Protein AF-A0A7L5YPR4-F1 (afdb_monomer)

pLDDT: mean 89.87, std 8.26, range [57.25, 98.75]

Foldseek 3Di:
DFFLKDWDFPDAFPDWDKDWDDDPPWTKIKIWGHFGWDDPDDPDPDTFTWTWMWMQTSQRKIKIFTADGGDDDPDTWMWGWDDDPVRPDIDTPDDTRDGDDHGDMDMDDDDQDWDKDWPPPDDDDDDDVPDDDDDDIDIDGPHDPDDDDDDDDDDDPDDDDDAPPVVPHD

Nearest PDB structures (foldseek):
  1nsm-assembly1_B  TM=4.867E-01  e=5.348E+00  Lactococcus lactis
  3imh-assembly1_A  TM=4.823E-01  e=5.938E+00  Lactobacillus acidophilus NCFM
  1ns2-assembly1_B  TM=4.859E-01  e=6.595E+00  Lactococcus lactis

Sequence (170 aa):
MIAPYWTESHGSPNYVRYRRGGAAPNRWFVMEWNRQRSDCCSADPIADEFTFQAVLLENGDILFQYQDMRIYGTYSCQMSGIEDSTGINGLSITNFCFPVADHQAIRITRPRQPCVRIFPRHYGAFIRPGEVSQTEIPIRNIGELGTDTYDLVLNTSWTAGLFQADGVTP

Radius of gyration: 23.09 Å; Cα contacts (8 Å, |Δi|>4): 311; chains: 1; bounding box: 50×45×57 Å

Solvent-accessible surface area (backbone atoms only — not comparable to full-atom values): 10628 Å² total; per-residue (Å²): 77,81,34,70,65,46,59,68,70,73,46,76,41,81,44,75,51,73,51,71,47,71,54,89,83,57,28,38,40,36,41,37,40,37,51,31,25,30,49,60,95,50,96,60,94,57,52,20,38,32,24,38,29,38,34,44,38,64,81,58,31,36,35,35,41,33,56,45,50,46,83,72,56,62,86,68,60,24,31,24,34,39,34,41,96,81,75,79,53,68,49,72,76,36,56,80,63,39,85,68,63,57,66,38,75,47,77,49,74,59,80,95,58,91,37,78,44,67,55,75,86,74,85,86,79,92,79,57,95,92,61,86,86,84,85,86,73,53,73,40,82,73,42,87,89,66,90,84,86,83,90,84,82,89,89,74,97,63,96,81,82,70,55,45,98,82,72,72,50,106

Mean predicted aligned error: 6.62 Å

Secondary structure (DSSP, 8-state):
-EEEEE----S--SEEEEEEE--TTS-EEEEEEEEEEE-TT---S--EEEEEEEEEETTS-EEEEEEEEE--SSPPP-EEEEE-TTSS-EEEEE-TT-PPPTT-EEEEPPP-S--EEE-SS-------TTPPP-----EEE--SSS----------SS------TTSS--

Structure (mmCIF, N/CA/C/O backbone):
data_AF-A0A7L5YPR4-F1
#
_entry.id   AF-A0A7L5YPR4-F1
#
loop_
_atom_site.group_PDB
_atom_site.id
_atom_site.type_symbol
_atom_site.label_atom_id
_atom_site.label_alt_id
_atom_site.label_comp_id
_atom_site.label_asym_id
_atom_site.label_entity_id
_atom_site.label_seq_id
_atom_site.pdbx_PDB_ins_code
_atom_site.Cartn_x
_atom_site.Cartn_y
_atom_site.Cartn_z
_atom_site.occupancy
_atom_site.B_iso_or_equiv
_atom_site.auth_seq_id
_atom_site.auth_comp_id
_atom_site.auth_asym_id
_atom_site.auth_atom_id
_atom_site.pdbx_PDB_model_num
ATOM 1 N N . MET A 1 1 ? -3.919 1.724 -0.741 1.00 92.31 1 MET A N 1
ATOM 2 C CA . MET A 1 1 ? -3.011 1.992 -1.881 1.00 92.31 1 MET A CA 1
ATOM 3 C C . MET A 1 1 ? -1.753 1.124 -1.782 1.00 92.31 1 MET A C 1
ATOM 5 O O . MET A 1 1 ? -1.320 0.832 -0.676 1.00 92.31 1 MET A O 1
ATOM 9 N N . ILE A 1 2 ? -1.149 0.718 -2.905 1.00 96.69 2 ILE A N 1
ATOM 10 C CA . ILE A 1 2 ? 0.196 0.110 -2.942 1.00 96.69 2 ILE A CA 1
ATOM 11 C C . ILE A 1 2 ? 1.037 0.949 -3.902 1.00 96.69 2 ILE A C 1
ATOM 13 O O . ILE A 1 2 ? 0.716 1.008 -5.087 1.00 96.69 2 ILE A O 1
ATOM 17 N N . ALA A 1 3 ? 2.072 1.609 -3.389 1.00 95.88 3 ALA A N 1
ATOM 18 C CA . ALA A 1 3 ? 2.907 2.538 -4.138 1.00 95.88 3 ALA A CA 1
ATOM 19 C C . ALA A 1 3 ? 4.377 2.098 -4.024 1.00 95.88 3 ALA A C 1
ATOM 21 O 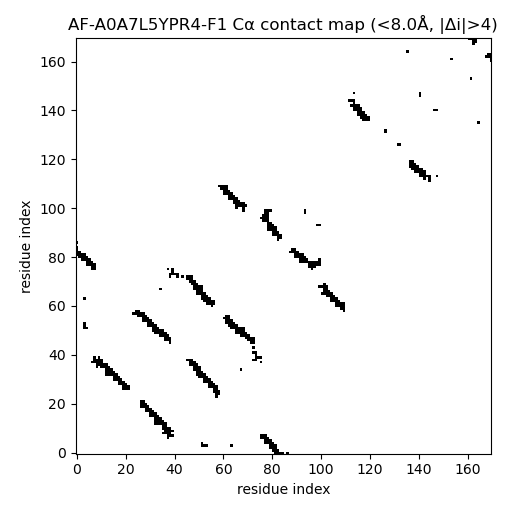O . ALA A 1 3 ? 5.084 2.567 -3.128 1.00 95.88 3 ALA A O 1
ATOM 22 N N . PRO A 1 4 ? 4.852 1.185 -4.900 1.00 96.38 4 PRO A N 1
ATOM 23 C CA . PRO A 1 4 ? 6.261 0.785 -4.900 1.00 96.38 4 PRO A CA 1
ATOM 24 C C . PRO A 1 4 ? 7.179 1.981 -5.129 1.00 96.38 4 PRO A C 1
ATOM 26 O O . PRO A 1 4 ? 8.283 2.015 -4.615 1.00 96.38 4 PRO A O 1
ATOM 29 N N . TYR A 1 5 ? 6.716 2.985 -5.867 1.00 95.00 5 TYR A N 1
ATOM 30 C CA . TYR A 1 5 ? 7.445 4.217 -6.069 1.00 95.00 5 TYR A CA 1
ATOM 31 C C . TYR A 1 5 ? 6.474 5.337 -6.434 1.00 95.00 5 TYR A C 1
ATOM 33 O O . TYR A 1 5 ? 5.550 5.138 -7.226 1.00 95.00 5 TYR A O 1
ATOM 41 N N . TRP A 1 6 ? 6.681 6.501 -5.836 1.00 91.56 6 TRP A N 1
ATOM 42 C CA . TRP A 1 6 ? 5.957 7.731 -6.100 1.00 91.56 6 TRP A CA 1
ATOM 43 C C . TRP A 1 6 ? 6.974 8.851 -6.279 1.00 91.56 6 TRP A C 1
ATOM 45 O O . TRP A 1 6 ? 7.845 9.053 -5.433 1.00 91.56 6 TRP A O 1
ATOM 55 N N . THR A 1 7 ? 6.856 9.549 -7.396 1.00 88.75 7 THR A N 1
ATOM 56 C CA . THR A 1 7 ? 7.578 10.771 -7.739 1.00 88.75 7 THR A CA 1
ATOM 57 C C . THR A 1 7 ? 6.756 11.497 -8.798 1.00 88.75 7 THR A C 1
ATOM 59 O O . THR A 1 7 ? 5.795 10.939 -9.347 1.00 88.75 7 THR A O 1
ATOM 62 N N . GLU A 1 8 ? 7.137 12.719 -9.128 1.00 85.31 8 GLU A N 1
ATOM 63 C CA . GLU A 1 8 ? 6.545 13.430 -10.250 1.00 85.31 8 GLU A CA 1
ATOM 64 C C . GLU A 1 8 ? 6.887 12.720 -11.567 1.00 85.31 8 GLU A C 1
ATOM 66 O O . GLU A 1 8 ? 8.046 12.583 -11.956 1.00 85.31 8 GLU A O 1
ATOM 71 N N . SER A 1 9 ? 5.863 12.255 -12.273 1.00 81.44 9 SER A N 1
ATOM 72 C CA . SER A 1 9 ? 6.010 11.523 -13.528 1.00 81.44 9 SER A CA 1
ATOM 73 C C . SER A 1 9 ? 5.732 12.454 -14.698 1.00 81.44 9 SER A C 1
ATOM 75 O O . SER A 1 9 ? 4.585 12.827 -14.930 1.00 81.44 9 SER A O 1
ATOM 77 N N . HIS A 1 10 ? 6.767 12.770 -15.466 1.00 78.88 10 HIS A N 1
ATOM 78 C CA . HIS A 1 10 ? 6.673 13.690 -16.602 1.00 78.88 10 HIS A CA 1
ATOM 79 C C . HIS A 1 10 ? 6.790 12.984 -17.961 1.00 78.88 10 HIS A C 1
ATOM 81 O O . HIS A 1 10 ? 6.349 13.499 -18.986 1.00 78.88 10 HIS A O 1
ATOM 87 N N . GLY A 1 11 ? 7.307 11.753 -17.962 1.00 79.31 11 GLY A N 1
ATOM 88 C CA . GLY A 1 11 ? 7.320 10.868 -19.121 1.00 79.31 11 GLY A CA 1
ATOM 89 C C . GLY A 1 11 ? 6.498 9.608 -18.880 1.00 79.31 11 GLY A C 1
ATOM 90 O O . GLY A 1 11 ? 6.329 9.159 -17.747 1.00 79.31 11 GLY A O 1
ATOM 91 N N . SER A 1 12 ? 6.012 9.000 -19.963 1.00 84.06 12 SER A N 1
ATOM 92 C CA . SER A 1 12 ? 5.519 7.624 -19.885 1.00 84.06 12 SER A CA 1
ATOM 93 C C . SER A 1 12 ? 6.698 6.667 -19.678 1.00 84.06 12 SER A C 1
ATOM 95 O O . SER A 1 12 ? 7.760 6.887 -20.268 1.00 84.06 12 SER A O 1
ATOM 97 N N . PRO A 1 13 ? 6.529 5.598 -18.886 1.00 91.25 13 PRO A N 1
ATOM 98 C CA . PRO A 1 13 ? 7.520 4.533 -18.832 1.00 91.25 13 PRO A CA 1
ATOM 99 C C . PRO A 1 13 ? 7.622 3.863 -20.207 1.00 91.25 13 PRO A C 1
ATOM 101 O O . PRO A 1 13 ? 6.671 3.886 -20.994 1.00 91.25 13 PRO A O 1
ATOM 104 N N . ASN A 1 14 ? 8.746 3.201 -20.482 1.00 94.56 14 ASN A N 1
ATOM 105 C CA . ASN A 1 14 ? 8.907 2.406 -21.703 1.00 94.56 14 ASN A CA 1
ATOM 106 C C . ASN A 1 14 ? 7.801 1.352 -21.835 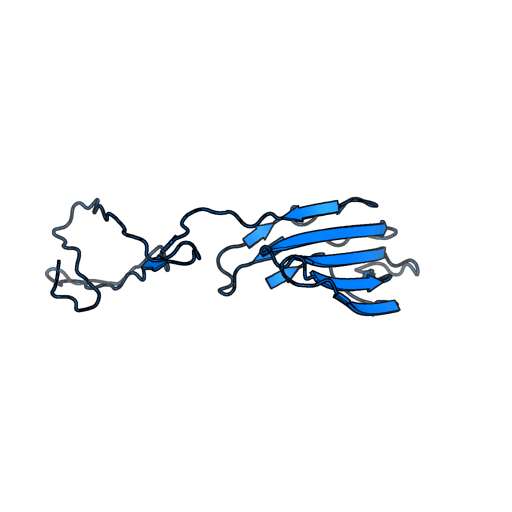1.00 94.56 14 ASN A C 1
ATOM 108 O O . ASN A 1 14 ? 7.267 1.120 -22.920 1.00 94.56 14 ASN A O 1
ATOM 112 N N . TYR A 1 15 ? 7.470 0.700 -20.722 1.00 97.12 15 TYR A N 1
ATOM 113 C CA . TYR A 1 15 ? 6.273 -0.114 -20.600 1.00 97.12 15 TYR A CA 1
ATOM 114 C C . TYR A 1 15 ? 5.864 -0.261 -19.139 1.00 97.12 15 TYR A C 1
ATOM 116 O O . TYR A 1 15 ? 6.681 -0.163 -18.221 1.00 97.12 15 TYR A O 1
ATOM 124 N N . VAL A 1 16 ? 4.589 -0.594 -18.956 1.00 97.31 16 VAL A N 1
ATOM 125 C CA . VAL A 1 16 ? 4.068 -1.173 -17.721 1.00 97.31 16 VAL A CA 1
ATOM 126 C C . VAL A 1 16 ? 3.502 -2.536 -18.064 1.00 97.31 16 VAL A C 1
ATOM 128 O O . VAL A 1 16 ? 2.671 -2.661 -18.969 1.00 97.31 16 VAL A O 1
ATOM 131 N N . ARG A 1 17 ? 3.976 -3.577 -17.387 1.00 98.38 17 ARG A N 1
ATOM 132 C CA . ARG A 1 17 ? 3.540 -4.953 -17.640 1.00 98.38 17 ARG A CA 1
ATOM 133 C C . ARG A 1 17 ? 3.177 -5.627 -16.341 1.00 98.38 17 ARG A C 1
ATOM 135 O O . ARG A 1 17 ? 3.701 -5.298 -15.286 1.00 98.38 17 ARG A O 1
ATOM 142 N N . TYR A 1 18 ? 2.286 -6.600 -16.442 1.00 98.44 18 TYR A N 1
ATOM 143 C CA . TYR A 1 18 ? 1.980 -7.473 -15.330 1.00 98.44 18 TYR A CA 1
ATOM 144 C C . TYR A 1 18 ? 2.156 -8.927 -15.734 1.00 98.44 18 TYR A C 1
ATOM 146 O O . TYR A 1 18 ? 2.001 -9.307 -16.899 1.00 98.44 18 TYR A O 1
ATOM 154 N N . ARG A 1 19 ? 2.454 -9.758 -14.743 1.00 98.56 19 ARG A N 1
ATOM 155 C CA . ARG A 1 19 ? 2.446 -11.208 -14.880 1.00 98.56 19 ARG A CA 1
ATOM 156 C C . ARG A 1 19 ? 1.835 -11.805 -13.627 1.00 98.56 19 ARG A C 1
ATOM 158 O O . ARG A 1 19 ? 1.961 -11.275 -12.532 1.00 98.56 19 ARG A O 1
ATOM 165 N N . ARG A 1 20 ? 1.164 -12.933 -13.789 1.00 98.31 20 ARG A N 1
ATOM 166 C CA . ARG A 1 20 ? 0.697 -13.754 -12.676 1.00 98.31 20 ARG A CA 1
ATOM 167 C C . ARG A 1 20 ? 1.182 -15.174 -12.870 1.00 98.31 20 ARG A C 1
ATOM 169 O O . ARG A 1 20 ? 1.390 -15.604 -14.008 1.00 98.31 20 ARG A O 1
ATOM 176 N N . GLY A 1 21 ? 1.351 -15.893 -11.776 1.00 98.31 21 GLY A N 1
ATOM 177 C CA . GLY A 1 21 ? 1.821 -17.265 -11.824 1.00 98.31 21 GLY A CA 1
ATOM 178 C C . GLY A 1 21 ? 1.733 -17.957 -10.477 1.00 98.31 21 GLY A C 1
ATOM 179 O O . GLY A 1 21 ? 1.089 -17.473 -9.547 1.00 98.31 21 GLY A O 1
ATOM 180 N N . GLY A 1 22 ? 2.385 -19.114 -10.412 1.00 97.50 22 GLY A N 1
ATOM 181 C CA . GLY A 1 22 ? 2.295 -20.019 -9.277 1.00 97.50 22 GLY A CA 1
ATOM 182 C C . GLY A 1 22 ? 1.004 -20.841 -9.272 1.00 97.50 22 GLY A C 1
ATOM 183 O O . GLY A 1 22 ? 0.123 -20.686 -10.118 1.00 97.50 22 GLY A O 1
ATOM 184 N N . ALA A 1 23 ? 0.919 -21.733 -8.295 1.00 98.06 23 ALA A N 1
ATOM 185 C CA . ALA A 1 23 ? -0.257 -22.529 -7.972 1.00 98.06 23 ALA A CA 1
ATOM 186 C C . ALA A 1 23 ? -0.492 -22.428 -6.465 1.00 98.06 23 ALA A C 1
ATOM 188 O O . ALA A 1 23 ? 0.458 -22.171 -5.723 1.00 98.06 23 ALA A O 1
ATOM 189 N N . ALA A 1 24 ? -1.735 -22.607 -6.016 1.00 97.12 24 ALA A N 1
ATOM 190 C CA . ALA A 1 24 ? -2.053 -22.517 -4.595 1.00 97.12 24 ALA A CA 1
ATOM 191 C C . ALA A 1 24 ? -1.181 -23.498 -3.778 1.00 97.12 24 ALA A C 1
ATOM 193 O O . ALA A 1 24 ? -0.986 -24.632 -4.225 1.00 97.12 24 ALA A O 1
ATOM 194 N N . PRO A 1 25 ? -0.646 -23.090 -2.609 1.00 95.88 25 PRO A N 1
ATOM 195 C CA . PRO A 1 25 ? -0.843 -21.808 -1.913 1.00 95.88 25 PRO A CA 1
ATOM 196 C C . PRO A 1 25 ? 0.233 -20.732 -2.216 1.00 95.88 25 PRO A C 1
ATOM 198 O O . PRO A 1 25 ? 0.442 -19.825 -1.414 1.00 95.88 25 PRO A O 1
ATOM 201 N N . ASN A 1 26 ? 0.954 -20.842 -3.337 1.00 97.62 26 ASN A N 1
ATOM 202 C CA . ASN A 1 26 ? 2.091 -19.991 -3.713 1.00 97.62 26 ASN A CA 1
ATOM 203 C C . ASN A 1 26 ? 1.841 -19.195 -5.009 1.00 97.62 26 ASN A C 1
ATOM 205 O O . ASN A 1 26 ? 2.718 -19.098 -5.877 1.00 97.62 26 ASN A O 1
ATOM 209 N N . ARG A 1 27 ? 0.632 -18.657 -5.190 1.00 98.62 27 ARG A N 1
ATOM 210 C CA . ARG A 1 27 ? 0.317 -17.749 -6.300 1.00 98.62 27 ARG A CA 1
ATOM 211 C C . ARG A 1 27 ? 0.978 -16.390 -6.090 1.00 98.62 27 ARG A C 1
ATOM 213 O O . ARG A 1 27 ? 1.219 -15.953 -4.965 1.00 98.62 27 ARG A O 1
ATOM 220 N N . TRP A 1 28 ? 1.238 -15.706 -7.192 1.00 98.62 28 TRP A N 1
ATOM 221 C CA . TRP A 1 28 ? 1.785 -14.357 -7.178 1.00 98.62 28 TRP A CA 1
ATOM 222 C C . TRP A 1 28 ? 1.275 -13.534 -8.356 1.00 98.62 28 TRP A C 1
ATOM 224 O O . TRP A 1 28 ? 0.911 -14.061 -9.414 1.00 98.62 28 TRP A O 1
ATOM 234 N N . PHE A 1 29 ? 1.279 -12.223 -8.162 1.00 98.75 29 PHE A N 1
ATOM 235 C CA . PHE A 1 29 ? 1.024 -11.211 -9.177 1.00 98.75 29 PHE A CA 1
ATOM 236 C C . PHE A 1 29 ? 2.161 -10.194 -9.125 1.00 98.75 29 PHE A C 1
ATOM 238 O O . PHE A 1 29 ? 2.488 -9.710 -8.050 1.00 98.75 29 PHE A O 1
ATOM 245 N N . VAL A 1 30 ? 2.766 -9.870 -10.260 1.00 98.69 30 VAL A N 1
ATOM 246 C CA . VAL A 1 30 ? 3.794 -8.832 -10.378 1.00 98.69 30 VAL A CA 1
ATOM 247 C C . VAL A 1 30 ? 3.330 -7.770 -11.353 1.00 98.69 30 VAL A C 1
ATOM 249 O O . VAL A 1 30 ? 2.733 -8.095 -12.381 1.00 98.69 30 VAL A O 1
ATOM 252 N N . MET A 1 31 ? 3.638 -6.521 -11.033 1.00 98.56 31 MET A N 1
ATOM 253 C CA . MET A 1 31 ? 3.515 -5.377 -11.922 1.00 98.56 31 MET A CA 1
ATOM 254 C C . MET A 1 31 ? 4.856 -4.654 -11.963 1.00 98.56 31 MET A C 1
ATOM 256 O O . MET A 1 31 ? 5.411 -4.332 -10.915 1.00 98.56 31 MET A O 1
ATOM 260 N N . GLU A 1 32 ? 5.372 -4.437 -13.164 1.00 98.44 32 GLU A N 1
ATOM 261 C CA . GLU A 1 32 ? 6.668 -3.822 -13.431 1.00 98.44 32 GLU A CA 1
ATOM 262 C C . GLU A 1 32 ? 6.474 -2.529 -14.221 1.00 98.44 32 GLU A C 1
ATOM 264 O O . GLU A 1 32 ? 5.711 -2.493 -15.193 1.00 98.44 32 GLU A O 1
ATOM 269 N N . TRP A 1 33 ? 7.207 -1.497 -13.814 1.00 97.81 33 TRP A N 1
ATOM 270 C CA . TRP A 1 33 ? 7.369 -0.237 -14.525 1.00 97.81 33 TRP A CA 1
ATOM 271 C C . TRP A 1 33 ? 8.806 -0.167 -15.023 1.00 97.81 33 TRP A C 1
ATOM 273 O O . TRP A 1 33 ? 9.747 -0.143 -14.229 1.00 97.81 33 TRP A O 1
ATOM 283 N N . ASN A 1 34 ? 8.982 -0.147 -16.341 1.00 97.62 34 ASN A N 1
ATOM 284 C CA . ASN A 1 34 ? 10.302 -0.081 -16.951 1.00 97.62 34 ASN A CA 1
ATOM 285 C C . ASN A 1 34 ? 10.639 1.347 -17.362 1.00 97.62 34 ASN A C 1
ATOM 287 O O . ASN A 1 34 ? 9.901 1.949 -18.146 1.00 97.62 34 ASN A O 1
ATOM 291 N N . ARG A 1 35 ? 11.784 1.848 -16.885 1.00 94.25 35 ARG A N 1
ATOM 292 C CA . ARG A 1 35 ? 12.344 3.155 -17.264 1.00 94.25 35 ARG A CA 1
ATOM 293 C C . ARG A 1 35 ? 11.315 4.285 -17.159 1.00 94.25 35 ARG A C 1
ATOM 295 O O . ARG A 1 35 ? 11.147 5.075 -18.084 1.00 94.25 35 ARG A O 1
ATOM 302 N N . GLN A 1 36 ? 10.603 4.330 -16.037 1.00 92.81 36 GLN A N 1
ATOM 303 C CA . GLN A 1 36 ? 9.765 5.461 -15.658 1.00 92.81 36 GLN A CA 1
ATOM 304 C C . GLN A 1 36 ? 10.635 6.711 -15.553 1.00 92.81 36 GLN A C 1
ATOM 306 O O . GLN A 1 36 ? 11.660 6.682 -14.876 1.00 92.81 36 GLN A O 1
ATOM 311 N N . ARG A 1 37 ? 10.218 7.795 -16.208 1.00 88.75 37 ARG A N 1
ATOM 312 C CA . ARG A 1 37 ? 10.966 9.052 -16.236 1.00 88.75 37 ARG A CA 1
ATOM 313 C C . ARG A 1 37 ? 10.376 10.102 -15.307 1.00 88.75 37 ARG A C 1
ATOM 315 O O . ARG A 1 37 ? 9.154 10.289 -15.287 1.00 88.75 37 ARG A O 1
ATOM 322 N N . SER A 1 38 ? 11.249 10.797 -14.588 1.00 83.94 38 SER A N 1
ATOM 323 C CA . SER A 1 38 ? 10.946 12.054 -13.901 1.00 83.94 38 SER A CA 1
ATOM 324 C C . SER A 1 38 ? 11.892 13.123 -14.437 1.00 83.94 38 SER A C 1
ATOM 326 O O . SER A 1 38 ? 13.094 12.890 -14.495 1.00 83.94 38 SER A O 1
ATOM 328 N N . ASP A 1 39 ? 11.368 14.262 -14.886 1.00 69.38 39 ASP A N 1
ATOM 329 C CA . ASP A 1 39 ? 12.175 15.359 -15.439 1.00 69.38 39 ASP A CA 1
ATOM 330 C C . ASP A 1 39 ? 11.916 16.702 -14.739 1.00 69.38 39 ASP A C 1
ATOM 332 O O . ASP A 1 39 ? 12.210 17.756 -15.305 1.00 69.38 39 ASP A O 1
ATOM 336 N N . CYS A 1 40 ? 11.399 16.677 -13.498 1.00 64.38 40 CYS A N 1
ATOM 337 C CA . CYS A 1 40 ? 11.021 17.900 -12.789 1.00 64.38 40 CYS A CA 1
ATOM 338 C C . CYS A 1 40 ? 12.111 18.953 -12.870 1.00 64.38 40 CYS A C 1
ATOM 340 O O . CYS A 1 40 ? 13.236 18.793 -12.385 1.00 64.38 40 CYS A O 1
ATOM 342 N N . CYS A 1 41 ? 11.678 20.097 -13.390 1.00 58.50 41 CYS A N 1
ATOM 343 C CA . CYS A 1 41 ? 12.243 21.376 -13.014 1.00 58.50 41 CYS A CA 1
ATOM 344 C C . CYS A 1 41 ? 13.651 21.632 -13.572 1.00 58.50 41 CYS A C 1
ATOM 346 O O . CYS A 1 41 ? 14.311 22.583 -13.152 1.00 58.50 41 CYS A O 1
ATOM 348 N N . SER A 1 42 ? 14.070 20.861 -14.584 1.00 57.25 42 SER A N 1
ATOM 349 C CA . SER A 1 42 ? 15.284 21.128 -15.354 1.00 57.25 42 SER A CA 1
ATOM 350 C C . SER A 1 42 ? 14.979 21.256 -16.849 1.00 57.25 42 SER A C 1
ATOM 352 O O . SER A 1 42 ? 14.165 20.525 -17.403 1.00 57.25 42 SER A O 1
ATOM 354 N N . ALA A 1 43 ? 15.655 22.191 -17.519 1.00 58.56 43 ALA A N 1
ATOM 355 C CA . ALA A 1 43 ? 15.712 22.243 -18.983 1.00 58.56 43 ALA A CA 1
ATOM 356 C C . ALA A 1 43 ? 16.718 21.216 -19.555 1.00 58.56 43 ALA A C 1
ATOM 358 O O . ALA A 1 43 ? 17.087 21.305 -20.728 1.00 58.56 43 ALA A O 1
ATOM 359 N N . ASP A 1 44 ? 17.217 20.301 -18.715 1.00 60.12 44 ASP A N 1
ATOM 360 C CA . ASP A 1 44 ? 18.212 19.299 -19.074 1.00 60.12 44 ASP A CA 1
ATOM 361 C C . ASP A 1 44 ? 17.540 18.177 -19.886 1.00 60.12 44 ASP A C 1
ATOM 363 O O . ASP A 1 44 ? 16.483 17.678 -19.492 1.00 60.12 44 ASP A O 1
ATOM 367 N N . PRO A 1 45 ? 18.111 17.753 -21.028 1.00 64.38 45 PRO A N 1
ATOM 368 C CA . PRO A 1 45 ? 17.603 16.602 -21.771 1.00 64.38 45 PRO A CA 1
ATOM 369 C C . PRO A 1 45 ? 17.698 15.266 -21.009 1.00 64.38 45 PRO A C 1
ATOM 371 O O . PRO A 1 45 ? 17.134 14.272 -21.482 1.00 64.38 45 PRO A O 1
ATOM 374 N N . ILE A 1 46 ? 18.422 15.193 -19.885 1.00 75.00 46 ILE A N 1
ATOM 375 C CA . ILE A 1 46 ? 18.591 13.965 -19.102 1.00 75.00 46 ILE A CA 1
ATOM 376 C C . ILE A 1 46 ? 17.542 13.895 -17.984 1.00 75.00 46 ILE A C 1
ATOM 378 O O . ILE A 1 46 ? 17.680 14.510 -16.931 1.00 75.00 46 ILE A O 1
ATOM 382 N N . ALA A 1 47 ? 16.508 13.085 -18.208 1.00 79.88 47 ALA A N 1
ATOM 383 C CA . ALA A 1 47 ? 15.520 12.738 -17.190 1.00 79.88 47 ALA A CA 1
ATOM 384 C C . ALA A 1 47 ? 16.045 11.643 -16.247 1.00 79.88 47 ALA A C 1
ATOM 386 O O . ALA A 1 47 ? 16.732 10.717 -16.692 1.00 79.88 47 ALA A O 1
ATOM 387 N N . ASP A 1 48 ? 15.651 11.705 -14.975 1.00 87.94 48 ASP A N 1
ATOM 388 C CA . ASP A 1 48 ? 15.819 10.609 -14.022 1.00 87.94 48 ASP A CA 1
ATOM 389 C C . ASP A 1 48 ? 15.077 9.366 -14.530 1.00 87.94 48 ASP A C 1
ATOM 391 O O . ASP A 1 48 ? 14.012 9.474 -15.149 1.00 87.94 48 ASP A O 1
ATOM 395 N N . GLU A 1 49 ? 15.621 8.176 -14.276 1.00 90.75 49 GLU A N 1
ATOM 396 C CA . GLU A 1 49 ? 15.067 6.919 -14.783 1.00 90.75 49 GLU A CA 1
ATOM 397 C C . GLU A 1 49 ? 14.964 5.851 -13.696 1.00 90.75 49 GLU A C 1
ATOM 399 O O . GLU A 1 49 ? 15.950 5.480 -13.054 1.00 90.75 49 GLU A O 1
ATOM 404 N N . PHE A 1 50 ? 13.759 5.296 -13.562 1.00 94.25 50 PHE A N 1
ATOM 405 C CA . PHE A 1 50 ? 13.401 4.346 -12.516 1.00 94.25 50 PHE A CA 1
ATOM 406 C C . PHE A 1 50 ? 12.801 3.067 -13.113 1.00 94.25 50 PHE A C 1
ATOM 408 O O . PHE A 1 50 ? 11.826 3.109 -13.864 1.00 94.25 50 PHE A O 1
ATOM 415 N N . THR A 1 51 ? 13.367 1.913 -12.774 1.00 97.56 51 THR A N 1
ATOM 416 C CA . THR A 1 51 ? 12.856 0.583 -13.119 1.00 97.56 51 THR A CA 1
ATOM 417 C C . THR A 1 51 ? 12.618 -0.192 -11.838 1.00 97.56 51 THR A C 1
ATOM 419 O O . THR A 1 51 ? 13.550 -0.481 -11.085 1.00 97.56 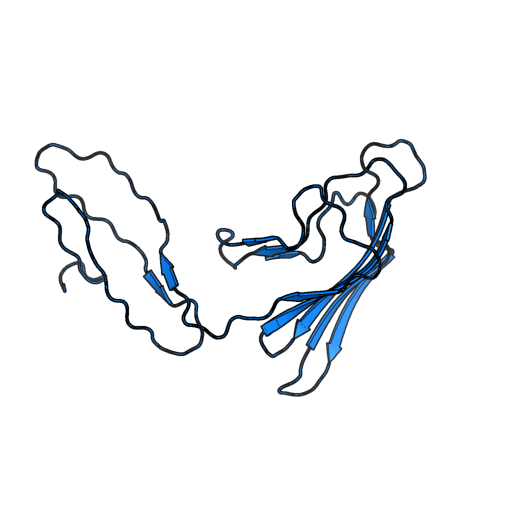51 THR A O 1
ATOM 422 N N . PHE A 1 52 ? 11.358 -0.524 -11.589 1.00 98.12 52 PHE A N 1
ATOM 423 C CA . PHE A 1 52 ? 10.929 -1.137 -10.342 1.00 98.12 52 PHE A CA 1
ATOM 424 C C . PHE A 1 52 ? 9.679 -1.985 -10.549 1.00 98.12 52 PHE A C 1
ATOM 426 O O . PHE A 1 52 ? 8.944 -1.837 -11.530 1.00 98.12 52 PHE A O 1
ATOM 433 N N . GLN A 1 53 ? 9.408 -2.860 -9.589 1.00 98.50 53 GLN A N 1
ATOM 434 C CA . GLN A 1 53 ? 8.214 -3.689 -9.589 1.00 98.50 53 GLN A CA 1
ATOM 435 C C . GLN A 1 53 ? 7.623 -3.868 -8.195 1.00 98.50 53 GLN A C 1
ATOM 437 O O . GLN A 1 53 ? 8.326 -3.827 -7.182 1.00 98.50 53 GLN A O 1
ATOM 442 N N . ALA A 1 54 ? 6.317 -4.124 -8.171 1.00 98.62 54 ALA A N 1
ATOM 443 C CA . ALA A 1 54 ? 5.599 -4.618 -7.006 1.00 98.62 54 ALA A CA 1
ATOM 444 C C . ALA A 1 54 ? 5.170 -6.067 -7.245 1.00 98.62 54 ALA A C 1
ATOM 446 O O . ALA A 1 54 ? 4.575 -6.377 -8.279 1.00 98.62 54 ALA A O 1
ATOM 447 N N . VAL A 1 55 ? 5.424 -6.943 -6.275 1.00 98.62 55 VAL A N 1
ATOM 448 C CA . VAL A 1 55 ? 4.966 -8.337 -6.275 1.00 98.62 55 VAL A CA 1
ATOM 449 C C . VAL A 1 55 ? 4.006 -8.541 -5.112 1.00 98.62 55 VAL A C 1
ATOM 451 O O . VAL A 1 55 ? 4.353 -8.268 -3.967 1.00 98.62 55 VAL A O 1
ATOM 454 N N . LEU A 1 56 ? 2.813 -9.048 -5.397 1.00 98.50 56 LEU A N 1
ATOM 455 C CA . LEU A 1 56 ? 1.830 -9.482 -4.413 1.00 98.50 56 LEU A CA 1
ATOM 456 C C . LEU A 1 56 ? 1.906 -11.001 -4.301 1.00 98.50 56 LEU A C 1
ATOM 458 O O . LEU A 1 56 ? 1.740 -11.708 -5.301 1.00 98.50 56 LEU A O 1
ATOM 462 N N . LEU A 1 57 ? 2.162 -11.495 -3.096 1.00 98.38 57 LEU A N 1
ATOM 463 C CA . LEU A 1 57 ? 2.246 -12.919 -2.800 1.00 98.38 57 LEU A CA 1
ATOM 464 C C . LEU A 1 57 ? 0.927 -13.404 -2.182 1.00 98.38 57 LEU A C 1
ATOM 466 O O . LEU A 1 57 ? 0.258 -12.666 -1.462 1.00 98.38 57 LEU A O 1
ATOM 470 N N . GLU A 1 58 ? 0.540 -14.653 -2.453 1.00 97.00 58 GLU A N 1
ATOM 471 C CA . GLU A 1 58 ? -0.719 -15.236 -1.957 1.00 97.00 58 GLU A CA 1
ATOM 472 C C . GLU A 1 58 ? -0.837 -15.233 -0.428 1.00 97.00 58 GLU A C 1
ATOM 474 O O . GLU A 1 58 ? -1.935 -15.102 0.106 1.00 97.00 58 GLU A O 1
ATOM 479 N N . ASN A 1 59 ? 0.286 -15.315 0.286 1.00 94.25 59 ASN A N 1
ATOM 480 C CA . ASN A 1 59 ? 0.317 -15.224 1.745 1.00 94.25 59 ASN A CA 1
ATOM 481 C C . ASN A 1 59 ? 0.058 -13.799 2.282 1.00 94.25 59 ASN A C 1
ATOM 483 O O . ASN A 1 59 ? 0.052 -13.599 3.496 1.00 94.25 59 ASN A O 1
ATOM 487 N N . GLY A 1 60 ? -0.141 -12.819 1.397 1.00 94.19 60 GLY A N 1
ATOM 488 C CA . GLY A 1 60 ? -0.413 -11.429 1.735 1.00 94.19 60 GLY A CA 1
ATOM 489 C C . GLY A 1 60 ? 0.830 -10.558 1.899 1.00 94.19 60 GLY A C 1
ATOM 490 O O . GLY A 1 60 ? 0.672 -9.371 2.186 1.00 94.19 60 GLY A O 1
ATOM 491 N N . ASP A 1 61 ? 2.030 -11.112 1.714 1.00 97.06 61 ASP A N 1
ATOM 492 C CA . ASP A 1 61 ? 3.260 -10.326 1.663 1.00 97.06 61 ASP A CA 1
ATOM 493 C C . ASP A 1 61 ? 3.344 -9.527 0.358 1.00 97.06 61 ASP A C 1
ATOM 495 O O . ASP A 1 61 ? 2.829 -9.928 -0.693 1.00 97.06 61 ASP A O 1
ATOM 499 N N . ILE A 1 62 ? 4.056 -8.406 0.424 1.00 98.38 62 ILE A N 1
ATOM 500 C CA . ILE A 1 62 ? 4.309 -7.527 -0.716 1.00 98.38 62 ILE A CA 1
ATOM 501 C C . ILE A 1 62 ? 5.820 -7.366 -0.868 1.00 98.38 62 ILE A C 1
ATOM 503 O O . ILE A 1 62 ? 6.523 -7.113 0.112 1.00 98.38 62 ILE A O 1
ATOM 507 N N . LEU A 1 63 ? 6.332 -7.502 -2.090 1.00 98.38 63 LEU A N 1
ATOM 508 C CA . LEU A 1 63 ? 7.718 -7.174 -2.420 1.00 98.38 63 LEU A CA 1
ATOM 509 C C . LEU A 1 63 ? 7.757 -5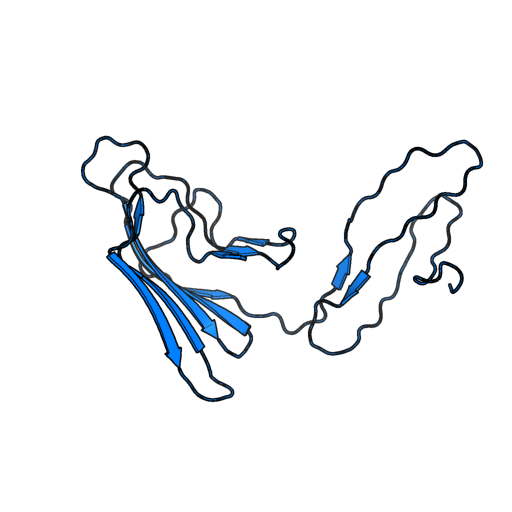.909 -3.261 1.00 98.38 63 LEU A C 1
ATOM 511 O O . LEU A 1 63 ? 7.048 -5.824 -4.263 1.00 98.38 63 LEU A O 1
ATOM 515 N N . PHE A 1 64 ? 8.635 -4.982 -2.903 1.00 98.62 64 PHE A N 1
ATOM 516 C CA . PHE A 1 64 ? 9.105 -3.944 -3.814 1.00 98.62 64 PHE A CA 1
ATOM 517 C C . PHE A 1 64 ? 10.525 -4.298 -4.228 1.00 98.62 64 PHE A C 1
ATOM 519 O O . PHE A 1 64 ? 11.371 -4.582 -3.378 1.00 98.62 64 PHE A O 1
ATOM 526 N N . GLN A 1 65 ? 10.775 -4.339 -5.530 1.00 98.38 65 GLN A N 1
ATOM 527 C CA . GLN A 1 65 ? 12.095 -4.641 -6.070 1.00 98.38 65 GLN A CA 1
ATOM 528 C C . GLN A 1 65 ? 12.483 -3.533 -7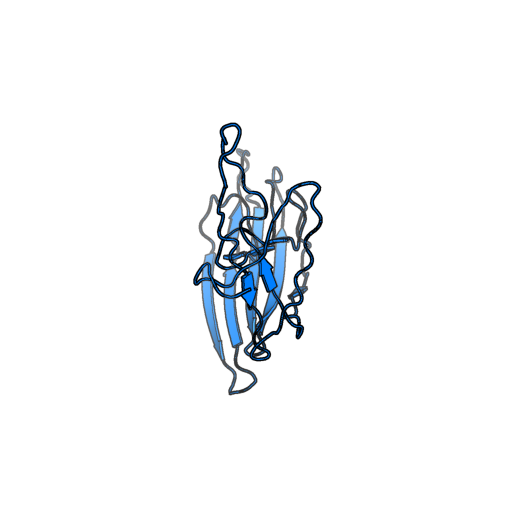.031 1.00 98.38 65 GLN A C 1
ATOM 530 O O . GLN A 1 65 ? 11.723 -3.202 -7.941 1.00 98.38 65 GLN A O 1
ATOM 535 N N . TYR A 1 66 ? 13.660 -2.972 -6.800 1.00 98.25 66 TYR A N 1
ATOM 536 C CA . TYR A 1 66 ? 14.199 -1.850 -7.542 1.00 98.25 66 TYR A CA 1
ATOM 537 C C . TYR A 1 66 ? 15.417 -2.344 -8.309 1.00 98.25 66 TYR A C 1
ATOM 539 O O . TYR A 1 66 ? 16.311 -2.959 -7.727 1.00 98.25 66 TYR A O 1
ATOM 547 N N . GLN A 1 67 ? 15.419 -2.126 -9.619 1.00 98.25 67 GLN A N 1
ATOM 548 C CA . GLN A 1 67 ? 16.547 -2.475 -10.471 1.00 98.25 67 GLN A CA 1
ATOM 549 C C . GLN A 1 67 ? 17.422 -1.244 -10.669 1.00 98.25 67 GLN A C 1
ATOM 551 O O . GLN A 1 67 ? 18.448 -1.143 -10.013 1.00 98.25 67 GLN A O 1
ATOM 556 N N . ASP A 1 68 ? 16.968 -0.320 -11.520 1.00 96.12 68 ASP A N 1
ATOM 557 C CA . ASP A 1 68 ? 17.634 0.947 -11.814 1.00 96.12 68 ASP A CA 1
ATOM 558 C C . ASP A 1 68 ? 16.876 2.088 -11.117 1.00 96.12 68 ASP A C 1
ATOM 560 O O . ASP A 1 68 ? 15.718 2.315 -11.451 1.00 96.12 68 ASP A O 1
ATOM 564 N N . MET A 1 69 ? 17.492 2.816 -10.187 1.00 94.06 69 MET A N 1
ATOM 565 C CA . MET A 1 69 ? 16.924 3.998 -9.516 1.00 94.06 69 MET A CA 1
ATOM 566 C C . MET A 1 69 ? 17.852 5.200 -9.695 1.00 94.06 69 MET A C 1
ATOM 568 O O . MET A 1 69 ? 18.558 5.612 -8.773 1.00 94.06 69 MET A O 1
ATOM 572 N N . ARG A 1 70 ? 17.911 5.729 -10.920 1.00 91.50 70 ARG A N 1
ATOM 573 C CA . ARG A 1 70 ? 18.952 6.674 -11.335 1.00 91.50 70 ARG A CA 1
ATOM 574 C C . ARG A 1 70 ? 18.442 8.102 -11.333 1.00 91.50 70 ARG A C 1
ATOM 576 O O . ARG A 1 70 ? 17.497 8.427 -12.044 1.00 91.50 70 ARG A O 1
ATOM 583 N N . ILE A 1 71 ? 19.131 8.939 -10.570 1.00 88.19 71 ILE A N 1
ATOM 584 C CA . ILE A 1 71 ? 18.896 10.378 -10.490 1.00 88.19 71 ILE A CA 1
ATOM 585 C C . ILE A 1 71 ? 20.062 11.064 -11.206 1.00 88.19 71 ILE A C 1
ATOM 587 O O . ILE A 1 71 ? 21.220 10.873 -10.828 1.00 88.19 71 ILE A O 1
ATOM 591 N N . TYR A 1 72 ? 19.756 11.807 -12.262 1.00 82.31 72 TYR A N 1
ATOM 592 C CA . TYR A 1 72 ? 20.704 12.509 -13.124 1.00 82.31 72 TYR A CA 1
ATOM 593 C C . TYR A 1 72 ? 20.563 14.033 -13.023 1.00 82.31 72 TYR A C 1
ATOM 595 O O . TYR A 1 72 ? 21.572 14.732 -13.121 1.00 82.31 72 TYR A O 1
ATOM 603 N N . GLY A 1 73 ? 19.335 14.533 -12.846 1.00 71.44 73 GLY A N 1
ATOM 604 C CA . GLY A 1 73 ? 19.014 15.960 -12.853 1.00 71.44 73 GLY A CA 1
ATOM 605 C C . GLY A 1 73 ? 18.804 16.556 -11.458 1.00 71.44 73 GLY A C 1
ATOM 606 O O . GLY A 1 73 ? 19.389 16.125 -10.459 1.00 71.44 73 GLY A O 1
ATOM 607 N N . THR A 1 74 ? 17.950 17.580 -11.378 1.00 69.50 74 THR A N 1
ATOM 608 C CA . THR A 1 74 ? 17.457 18.101 -10.097 1.00 69.50 74 THR A CA 1
ATOM 609 C C . THR A 1 74 ? 16.518 17.088 -9.457 1.00 69.50 74 THR A C 1
ATOM 611 O O . THR A 1 74 ? 15.418 16.855 -9.942 1.00 69.50 74 THR A O 1
ATOM 614 N N . TYR A 1 75 ? 16.967 16.510 -8.345 1.00 71.31 75 TYR A N 1
ATOM 615 C CA . TYR A 1 75 ? 16.208 15.580 -7.515 1.00 71.31 75 TYR A CA 1
ATOM 616 C C . TYR A 1 75 ? 14.779 16.078 -7.227 1.00 71.31 75 TYR A C 1
ATOM 618 O O . TYR A 1 75 ? 14.610 17.097 -6.550 1.00 71.31 75 TYR A O 1
ATOM 626 N N . SER A 1 76 ? 13.765 15.335 -7.686 1.00 79.31 76 SER A N 1
ATOM 627 C CA . SER A 1 76 ? 12.377 15.508 -7.237 1.00 79.31 76 SER A CA 1
ATOM 628 C C . SER A 1 76 ? 12.098 14.635 -6.016 1.00 79.31 76 SER A C 1
ATOM 630 O O . SER A 1 76 ? 12.627 13.527 -5.871 1.00 79.31 76 SER A O 1
ATOM 632 N N . CYS A 1 77 ? 11.267 15.144 -5.107 1.00 87.94 77 CYS A N 1
ATOM 633 C CA . CYS A 1 77 ? 10.905 14.403 -3.911 1.00 87.94 77 CYS A CA 1
ATOM 634 C C . CYS A 1 77 ? 10.181 13.111 -4.280 1.00 87.94 77 CYS A C 1
ATOM 636 O O . CYS A 1 77 ? 9.157 13.107 -4.957 1.00 87.94 77 CYS A O 1
ATOM 638 N N . GLN A 1 78 ? 10.698 12.012 -3.746 1.00 89.50 78 GLN A N 1
ATOM 639 C CA . GLN A 1 78 ? 10.165 10.680 -3.970 1.00 89.50 78 GLN A CA 1
ATOM 640 C C . GLN A 1 78 ? 9.832 9.978 -2.658 1.00 89.50 78 GLN A C 1
ATOM 642 O O . GLN A 1 78 ? 10.319 10.349 -1.585 1.00 89.50 78 GLN A O 1
ATOM 647 N N . MET A 1 79 ? 8.983 8.957 -2.752 1.00 93.50 79 MET A N 1
ATOM 648 C CA . MET A 1 79 ? 8.553 8.132 -1.628 1.00 93.50 79 MET A CA 1
ATOM 649 C C . MET A 1 79 ? 8.104 6.747 -2.113 1.00 93.50 79 MET A C 1
ATOM 651 O O . MET A 1 79 ? 7.763 6.553 -3.276 1.00 93.50 79 MET A O 1
ATOM 655 N N . SER A 1 80 ? 8.089 5.770 -1.215 1.00 95.88 80 SER A N 1
ATOM 656 C CA . SER A 1 80 ? 7.499 4.449 -1.434 1.00 95.88 80 SER A CA 1
ATOM 657 C C . SER A 1 80 ? 6.730 4.032 -0.186 1.00 95.88 80 SER A C 1
ATOM 659 O O . SER A 1 80 ? 7.098 4.401 0.935 1.00 95.88 80 SER A O 1
ATOM 661 N N . GLY A 1 81 ? 5.642 3.287 -0.358 1.00 96.75 81 GLY A N 1
ATOM 662 C CA . GLY A 1 81 ? 4.786 2.934 0.765 1.00 96.75 81 GLY A CA 1
ATOM 663 C C . GLY A 1 81 ? 3.545 2.136 0.403 1.00 96.75 81 GLY A C 1
ATOM 664 O O . GLY A 1 81 ? 3.236 1.870 -0.762 1.00 96.75 81 GLY A O 1
ATOM 665 N N . ILE A 1 82 ? 2.814 1.763 1.443 1.00 97.00 82 ILE A N 1
ATOM 666 C CA . ILE A 1 82 ? 1.472 1.194 1.339 1.00 97.00 82 ILE A CA 1
ATOM 667 C C . ILE A 1 82 ? 0.522 1.979 2.232 1.00 97.00 82 ILE A C 1
ATOM 669 O O . ILE A 1 82 ? 0.926 2.577 3.224 1.00 97.00 82 ILE A O 1
ATOM 673 N N . GLU A 1 83 ? -0.752 1.944 1.890 1.00 95.50 83 GLU A N 1
ATOM 674 C CA . GLU A 1 83 ? -1.817 2.585 2.646 1.00 95.50 83 GLU A CA 1
ATOM 675 C C . GLU A 1 83 ? -3.017 1.651 2.691 1.00 95.50 83 GLU A C 1
ATOM 677 O O . GLU A 1 83 ? -3.278 0.910 1.734 1.00 95.50 83 GLU A O 1
ATOM 682 N N . ASP A 1 84 ? -3.752 1.668 3.793 1.00 91.25 84 ASP A N 1
ATOM 683 C CA . ASP A 1 84 ? -4.960 0.873 3.922 1.00 91.25 84 ASP A CA 1
ATOM 684 C C . ASP A 1 84 ? -6.070 1.326 2.955 1.00 91.25 84 ASP A C 1
ATOM 686 O O . ASP A 1 84 ? -5.950 2.292 2.200 1.00 91.25 84 ASP A O 1
ATOM 690 N N . SER A 1 85 ? -7.172 0.577 2.925 1.00 89.25 85 SER A N 1
ATOM 691 C CA . SER A 1 85 ? -8.297 0.863 2.028 1.00 89.25 85 SER A CA 1
ATOM 692 C C . SER A 1 85 ? -9.075 2.131 2.394 1.00 89.25 85 SER A C 1
ATOM 694 O O . SER A 1 85 ? -9.973 2.511 1.649 1.00 89.25 85 SER A O 1
ATOM 696 N N . THR A 1 86 ? -8.805 2.731 3.556 1.00 89.69 86 THR A N 1
ATOM 697 C CA . THR A 1 86 ? -9.495 3.934 4.040 1.00 89.69 86 THR A CA 1
ATOM 698 C C . THR A 1 86 ? -8.681 5.209 3.856 1.00 89.69 86 THR A C 1
ATOM 700 O O . THR A 1 86 ? -9.244 6.286 4.012 1.00 89.69 86 THR A O 1
ATOM 703 N N . GLY A 1 87 ? -7.391 5.104 3.529 1.00 90.38 87 GLY A N 1
ATOM 704 C CA . GLY A 1 87 ? -6.510 6.263 3.389 1.00 90.38 87 GLY A CA 1
ATOM 705 C C . GLY A 1 87 ? -6.082 6.889 4.721 1.00 90.38 87 GLY A C 1
ATOM 706 O O . GLY A 1 87 ? -5.715 8.055 4.764 1.00 90.38 87 GLY A O 1
ATOM 707 N N . ILE A 1 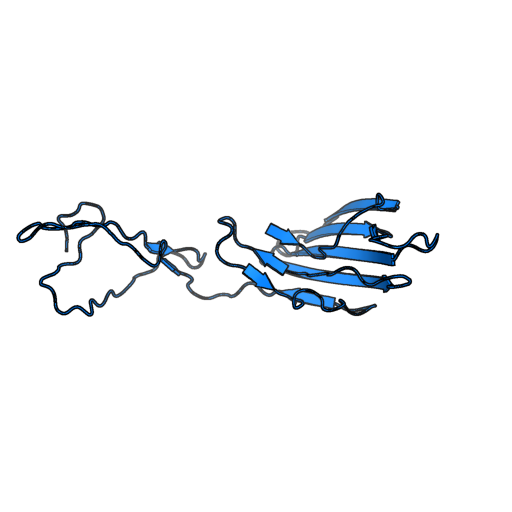88 ? -6.222 6.159 5.834 1.00 88.50 88 ILE A N 1
ATOM 708 C CA . ILE A 1 88 ? -6.004 6.701 7.192 1.00 88.50 88 ILE A CA 1
ATOM 709 C C . ILE A 1 88 ? -4.723 6.146 7.808 1.00 88.50 88 ILE A C 1
ATOM 711 O O . ILE A 1 88 ? -4.056 6.836 8.578 1.00 88.50 88 ILE A O 1
ATOM 715 N N . ASN A 1 89 ? -4.388 4.892 7.500 1.00 89.19 89 ASN A N 1
ATOM 716 C CA . ASN A 1 89 ? -3.191 4.243 8.010 1.00 89.19 89 ASN A CA 1
ATOM 717 C C . ASN A 1 89 ? -2.258 3.879 6.857 1.00 89.19 89 ASN A C 1
ATOM 719 O O . ASN A 1 89 ? -2.640 3.125 5.958 1.00 89.19 89 ASN A O 1
ATOM 723 N N . GLY A 1 90 ? -1.034 4.394 6.914 1.00 92.44 90 GLY A N 1
ATOM 724 C CA . GLY A 1 90 ? 0.005 4.166 5.923 1.00 92.44 90 GLY A CA 1
ATOM 725 C C . GLY A 1 90 ? 1.299 3.679 6.558 1.00 92.44 90 GLY A C 1
ATOM 726 O O . GLY A 1 90 ? 1.625 4.020 7.693 1.00 92.44 90 GLY A O 1
ATOM 727 N N . LEU A 1 91 ? 2.046 2.889 5.795 1.00 94.44 91 LEU A N 1
ATOM 728 C CA . LEU A 1 91 ? 3.412 2.499 6.105 1.00 94.44 91 LEU A CA 1
ATOM 729 C C . LEU A 1 91 ? 4.327 3.056 5.017 1.00 94.44 91 LEU A C 1
ATOM 731 O O . LEU A 1 91 ? 4.327 2.571 3.882 1.00 94.44 91 LEU A O 1
ATOM 735 N N . SER A 1 92 ? 5.118 4.060 5.385 1.00 95.56 92 SER A N 1
ATOM 736 C CA . SER A 1 92 ? 6.204 4.566 4.548 1.00 95.56 92 SER A CA 1
ATOM 737 C C . SER A 1 92 ? 7.373 3.587 4.580 1.00 95.56 92 SER A C 1
ATOM 739 O O . SER A 1 92 ? 7.828 3.188 5.651 1.00 95.56 92 SER A O 1
ATOM 741 N N . ILE A 1 93 ? 7.859 3.205 3.403 1.00 95.44 93 ILE A N 1
ATOM 742 C CA . ILE A 1 93 ? 9.055 2.370 3.246 1.00 95.44 93 ILE A CA 1
ATOM 743 C C . ILE A 1 93 ? 10.292 3.248 3.091 1.00 95.44 93 ILE A C 1
ATOM 745 O O . ILE A 1 93 ? 11.316 2.994 3.722 1.00 95.44 93 ILE A O 1
ATOM 749 N N . THR A 1 94 ? 10.181 4.314 2.303 1.00 93.94 94 THR A N 1
ATOM 750 C CA . THR A 1 94 ? 11.161 5.399 2.288 1.00 93.94 94 THR A CA 1
ATOM 751 C C . THR A 1 94 ? 10.539 6.669 2.837 1.00 93.94 94 THR A C 1
ATOM 753 O O . THR A 1 94 ? 9.349 6.926 2.653 1.00 93.94 94 THR A O 1
ATOM 756 N N . ASN A 1 95 ? 11.346 7.466 3.535 1.00 92.06 95 ASN A N 1
ATOM 757 C CA . ASN A 1 95 ? 10.921 8.782 3.991 1.00 92.06 95 ASN A CA 1
ATOM 758 C C . ASN A 1 95 ? 10.672 9.697 2.786 1.00 92.06 95 ASN A C 1
ATOM 760 O O . ASN A 1 95 ? 11.323 9.568 1.748 1.00 92.06 95 ASN A O 1
ATOM 764 N N . PHE A 1 96 ? 9.743 10.637 2.938 1.00 91.31 96 PHE A N 1
ATOM 765 C CA . PHE A 1 96 ? 9.469 11.640 1.915 1.00 91.31 96 PHE A CA 1
ATOM 766 C C . PHE A 1 96 ? 10.734 12.447 1.590 1.00 91.31 96 PHE A C 1
ATOM 768 O O . PHE A 1 96 ? 11.430 12.889 2.504 1.00 91.31 96 PHE A O 1
ATOM 775 N N . CYS A 1 97 ? 11.022 12.628 0.298 1.00 90.38 97 CYS A N 1
ATOM 776 C CA . CYS A 1 97 ? 12.246 13.262 -0.206 1.00 90.38 97 CYS A CA 1
ATOM 777 C C . CYS A 1 97 ? 13.547 12.518 0.156 1.00 90.38 97 CYS A C 1
ATOM 779 O O . CYS A 1 97 ? 14.612 13.134 0.199 1.00 90.38 97 CYS A O 1
ATOM 781 N N . PHE A 1 98 ? 13.489 11.199 0.375 1.00 90.12 98 PHE A N 1
ATOM 782 C CA . PHE A 1 98 ? 14.690 10.361 0.425 1.00 90.12 98 PHE A CA 1
ATOM 783 C C . PHE A 1 98 ? 14.781 9.456 -0.806 1.00 90.12 98 PHE A C 1
ATOM 785 O O . PHE A 1 98 ? 13.786 8.827 -1.187 1.00 90.12 98 PHE A O 1
ATOM 792 N N . PRO A 1 99 ? 15.964 9.356 -1.440 1.00 88.75 99 PRO A N 1
ATOM 793 C CA . PRO A 1 99 ? 16.146 8.466 -2.566 1.00 88.75 99 PRO A CA 1
ATOM 794 C C . PRO A 1 99 ? 15.952 6.999 -2.147 1.00 88.75 99 PRO A C 1
ATOM 796 O O . PRO A 1 99 ? 16.340 6.581 -1.058 1.00 88.75 99 PRO A O 1
ATOM 799 N N . VAL A 1 100 ? 15.341 6.219 -3.032 1.00 92.31 100 VAL A N 1
ATOM 800 C CA . VAL A 1 100 ? 15.265 4.760 -2.962 1.00 92.31 100 VAL A CA 1
ATOM 801 C C . VAL A 1 100 ? 16.549 4.256 -3.600 1.00 92.31 100 VAL A C 1
ATOM 803 O O . VAL A 1 100 ? 16.909 4.724 -4.681 1.00 92.31 100 VAL A O 1
ATOM 806 N N . ALA A 1 101 ? 17.252 3.347 -2.931 1.00 92.25 101 ALA A N 1
ATOM 807 C CA . ALA A 1 101 ? 18.535 2.882 -3.427 1.00 92.25 101 ALA A CA 1
ATOM 808 C C . ALA A 1 101 ? 18.372 1.993 -4.667 1.00 92.25 101 ALA A C 1
ATOM 810 O O . ALA A 1 101 ? 17.429 1.208 -4.795 1.00 92.25 101 ALA A O 1
ATOM 811 N N . ASP A 1 102 ? 19.346 2.112 -5.559 1.00 94.94 102 ASP A N 1
ATOM 812 C CA . ASP A 1 102 ? 19.532 1.236 -6.707 1.00 94.94 102 ASP A CA 1
ATOM 813 C C . ASP A 1 102 ? 19.751 -0.222 -6.257 1.00 94.94 102 ASP A C 1
ATOM 815 O O . ASP A 1 102 ? 20.355 -0.459 -5.207 1.00 94.94 102 ASP A O 1
ATOM 819 N N . HIS A 1 103 ? 19.260 -1.202 -7.024 1.00 97.19 103 HIS A N 1
ATOM 820 C CA . HIS A 1 103 ? 19.376 -2.639 -6.707 1.00 97.19 103 HIS A CA 1
ATOM 821 C C . HIS A 1 103 ? 18.857 -3.070 -5.315 1.00 97.19 103 HIS A C 1
ATOM 823 O O . HIS A 1 103 ? 19.271 -4.099 -4.768 1.00 97.19 103 HIS A O 1
ATOM 829 N N . GLN A 1 104 ? 17.941 -2.305 -4.717 1.00 96.00 104 GLN A N 1
ATOM 830 C CA . GLN A 1 104 ? 17.347 -2.623 -3.421 1.00 96.00 104 GLN A CA 1
ATOM 831 C C . GLN A 1 104 ? 16.124 -3.544 -3.563 1.00 96.00 104 GLN A C 1
ATOM 833 O O . GLN A 1 104 ? 15.359 -3.475 -4.524 1.00 96.00 104 GLN A O 1
ATOM 838 N N . ALA A 1 105 ? 15.880 -4.379 -2.553 1.00 97.31 105 ALA A N 1
ATOM 839 C CA . ALA A 1 105 ? 14.631 -5.119 -2.414 1.00 97.31 105 ALA A CA 1
ATOM 840 C C . ALA A 1 105 ? 14.070 -4.963 -1.000 1.00 97.31 105 ALA A C 1
ATOM 842 O O . ALA A 1 105 ? 14.805 -5.042 -0.015 1.00 97.31 105 ALA A O 1
ATOM 843 N N . ILE A 1 106 ? 12.757 -4.771 -0.911 1.00 97.75 106 ILE A N 1
ATOM 844 C CA . ILE A 1 106 ? 12.011 -4.644 0.339 1.00 97.75 106 ILE A CA 1
ATOM 845 C C . ILE A 1 106 ? 10.925 -5.708 0.366 1.00 97.75 106 ILE A C 1
ATOM 847 O O . ILE A 1 106 ? 10.190 -5.886 -0.606 1.00 97.75 106 ILE A O 1
ATOM 851 N N . ARG A 1 107 ? 10.791 -6.385 1.507 1.00 97.81 107 ARG A N 1
ATOM 852 C CA . ARG A 1 107 ? 9.670 -7.278 1.794 1.00 97.81 107 ARG A CA 1
ATOM 853 C C . ARG A 1 107 ? 8.840 -6.699 2.925 1.00 97.81 107 ARG A C 1
ATOM 855 O O . ARG A 1 107 ? 9.328 -6.557 4.041 1.00 97.81 107 ARG A O 1
ATOM 862 N N . ILE A 1 108 ? 7.581 -6.421 2.625 1.00 97.31 108 ILE A N 1
ATOM 863 C CA . ILE A 1 108 ? 6.568 -6.039 3.599 1.00 97.31 108 ILE A CA 1
ATOM 864 C C . ILE A 1 108 ? 5.828 -7.315 3.973 1.00 97.31 108 ILE A C 1
ATOM 866 O O . ILE A 1 108 ? 5.184 -7.940 3.126 1.00 97.31 108 ILE A O 1
ATOM 870 N N . THR A 1 109 ? 5.963 -7.726 5.227 1.00 94.94 109 THR A N 1
ATOM 871 C CA . THR A 1 109 ? 5.314 -8.933 5.725 1.00 94.94 109 THR A CA 1
ATOM 872 C C . THR A 1 109 ? 3.947 -8.610 6.294 1.00 94.94 109 THR A C 1
ATOM 874 O O . THR A 1 109 ? 3.781 -7.648 7.050 1.00 94.94 109 THR A O 1
ATOM 877 N N . ARG A 1 110 ? 2.953 -9.432 5.955 1.00 89.31 110 ARG A N 1
ATOM 878 C CA . ARG A 1 110 ? 1.639 -9.317 6.588 1.00 89.31 110 ARG A CA 1
ATOM 879 C C . ARG A 1 110 ? 1.749 -9.771 8.052 1.00 89.31 110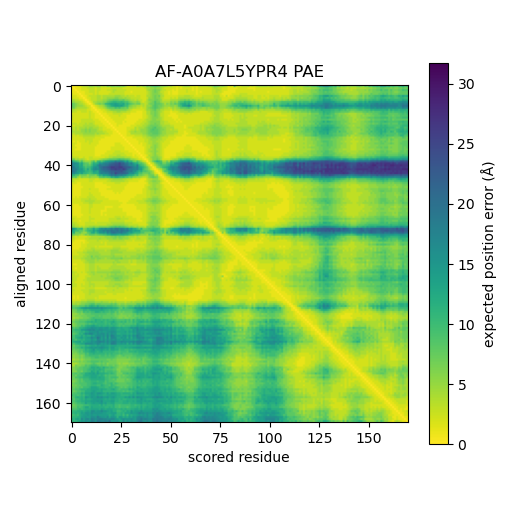 ARG A C 1
ATOM 881 O O . ARG A 1 110 ? 2.125 -10.922 8.295 1.00 89.31 110 ARG A O 1
ATOM 888 N N . PRO A 1 111 ? 1.411 -8.924 9.041 1.00 86.50 111 PRO A N 1
ATOM 889 C CA . PRO A 1 111 ? 1.414 -9.345 10.434 1.00 86.50 111 PRO A CA 1
ATOM 890 C C . PRO A 1 111 ? 0.324 -10.399 10.664 1.00 86.50 111 PRO A C 1
ATOM 892 O O . PRO A 1 111 ? -0.804 -10.259 10.199 1.00 86.50 111 PRO A O 1
ATOM 895 N N . ARG A 1 112 ? 0.655 -11.464 11.402 1.00 82.12 112 ARG A N 1
ATOM 896 C CA . ARG A 1 112 ? -0.299 -12.512 11.808 1.00 82.12 112 ARG A CA 1
ATOM 897 C C . ARG A 1 112 ? -0.732 -12.293 13.256 1.00 82.12 112 ARG A C 1
ATOM 899 O O . ARG A 1 112 ? -0.438 -13.111 14.122 1.00 82.12 112 ARG A O 1
ATOM 906 N N . GLN A 1 113 ? -1.352 -11.150 13.523 1.00 82.25 113 GLN A N 1
ATOM 907 C CA . GLN A 1 113 ? -1.814 -10.753 14.855 1.00 82.25 113 GLN A CA 1
ATOM 908 C C . GLN A 1 113 ? -3.235 -10.179 14.768 1.00 82.25 113 GLN A C 1
ATOM 910 O O . GLN A 1 113 ? -3.618 -9.711 13.690 1.00 82.25 113 GLN A O 1
ATOM 915 N N . PRO A 1 114 ? -4.016 -10.206 15.866 1.00 85.19 114 PRO A N 1
ATOM 916 C CA . PRO A 1 114 ? -5.279 -9.479 15.943 1.00 85.19 114 PRO A CA 1
ATOM 917 C C . PRO A 1 114 ? -5.067 -8.011 15.576 1.00 85.19 114 PRO A C 1
ATOM 919 O O . PRO A 1 114 ? -4.049 -7.412 15.936 1.00 85.19 114 PRO A O 1
ATOM 922 N N . CYS A 1 115 ? -6.007 -7.434 14.836 1.00 87.69 115 CYS A N 1
ATOM 923 C CA . CYS A 1 115 ? -5.887 -6.063 14.365 1.00 87.69 115 CYS A CA 1
ATOM 924 C C . CYS A 1 115 ? -7.233 -5.359 14.504 1.00 87.69 115 CYS A C 1
ATOM 926 O O . CYS A 1 115 ? -8.238 -5.795 13.946 1.00 87.69 115 CYS A O 1
ATOM 928 N N . VAL A 1 116 ? -7.237 -4.253 15.244 1.00 90.62 116 VAL A N 1
ATOM 929 C CA . VAL A 1 116 ? -8.432 -3.466 15.546 1.00 90.62 116 VAL A CA 1
ATOM 930 C C . VAL A 1 116 ? -8.298 -2.067 14.964 1.00 90.62 116 VAL A C 1
ATOM 932 O O . VAL A 1 116 ? -7.225 -1.461 14.987 1.00 90.62 116 VAL A O 1
ATOM 935 N N . ARG A 1 117 ? -9.410 -1.531 14.464 1.00 90.12 117 ARG A N 1
ATOM 936 C CA . ARG A 1 117 ? -9.537 -0.123 14.097 1.00 90.12 117 ARG A CA 1
ATOM 937 C C . ARG A 1 117 ? -10.599 0.540 14.960 1.00 90.12 117 ARG A C 1
ATOM 939 O O . ARG A 1 117 ? -11.718 0.046 15.046 1.00 90.12 117 ARG A O 1
ATOM 946 N N . ILE A 1 118 ? -10.242 1.693 15.515 1.00 91.31 118 ILE A N 1
ATOM 947 C CA . ILE A 1 118 ? -11.154 2.620 16.186 1.00 91.31 118 ILE A CA 1
ATOM 948 C C . ILE A 1 118 ? -11.071 3.941 15.425 1.00 91.31 118 ILE A C 1
ATOM 950 O O . ILE A 1 118 ? -9.997 4.551 15.376 1.00 91.31 118 ILE A O 1
ATOM 954 N N . PHE A 1 119 ? -12.158 4.353 14.771 1.00 89.19 119 PHE A N 1
ATOM 955 C CA . PHE A 1 119 ? -12.161 5.579 13.972 1.00 89.19 119 PHE A CA 1
ATOM 956 C C . PHE A 1 119 ? -13.557 6.218 13.852 1.00 89.19 119 PHE A C 1
ATOM 958 O O . PHE A 1 119 ? -14.503 5.485 13.563 1.00 89.19 119 PHE A O 1
ATOM 965 N N . PRO A 1 120 ? -13.661 7.565 13.913 1.00 88.69 120 PRO A N 1
ATOM 966 C CA . PRO A 1 120 ? -12.594 8.517 14.243 1.00 88.69 120 PRO A CA 1
ATOM 967 C C . PRO A 1 120 ? -12.099 8.402 15.690 1.00 88.69 120 PRO A C 1
ATOM 969 O O . PRO A 1 120 ? -12.780 7.905 16.576 1.00 88.69 120 PRO A O 1
ATOM 972 N N . ARG A 1 121 ? -10.845 8.807 15.926 1.00 86.69 121 ARG A N 1
ATOM 973 C CA . ARG A 1 121 ? -10.205 8.720 17.257 1.00 86.69 121 ARG A CA 1
ATOM 974 C C . ARG A 1 121 ? -10.560 9.888 18.173 1.00 86.69 121 ARG A C 1
ATOM 976 O O . ARG A 1 121 ? -10.273 9.852 19.366 1.00 86.69 121 ARG A O 1
ATOM 983 N N . HIS A 1 122 ? -11.141 10.930 17.596 1.00 86.44 122 HIS A N 1
ATOM 984 C CA . HIS A 1 122 ? -11.507 12.157 18.274 1.00 86.44 122 HIS A CA 1
ATOM 985 C C . HIS A 1 122 ? -12.900 12.555 17.818 1.00 86.44 122 HIS A C 1
ATOM 987 O O . HIS A 1 122 ? -13.207 12.497 16.628 1.00 86.44 122 HIS A O 1
ATOM 993 N N . TYR A 1 123 ? -13.708 12.982 18.777 1.00 84.19 123 TYR A N 1
ATOM 994 C CA . TYR A 1 123 ? -15.047 13.496 18.557 1.00 84.19 123 TYR A CA 1
ATOM 995 C C . TYR A 1 123 ? -15.214 14.777 19.359 1.00 84.19 123 TYR A C 1
ATOM 997 O O . TYR A 1 123 ? -14.625 14.938 20.429 1.00 84.19 123 TYR A O 1
ATOM 1005 N N . GLY A 1 124 ? -16.024 15.686 18.832 1.00 84.56 124 GLY A N 1
ATOM 1006 C CA . GLY A 1 124 ? -16.376 16.926 19.500 1.00 84.56 124 GLY A CA 1
ATOM 1007 C C . GLY A 1 124 ? -17.757 17.381 19.060 1.00 84.56 124 GLY A C 1
ATOM 1008 O O . GLY A 1 124 ? -18.104 17.277 17.885 1.00 84.56 124 GLY A O 1
ATOM 1009 N N . ALA A 1 125 ? -18.532 17.883 20.013 1.00 85.06 125 ALA A N 1
ATOM 1010 C CA . ALA A 1 125 ? -19.822 18.513 19.784 1.00 85.06 125 ALA A CA 1
ATOM 1011 C C . ALA A 1 125 ? -20.023 19.619 20.826 1.00 85.06 125 ALA A C 1
ATOM 1013 O O . ALA A 1 125 ? -19.531 19.514 21.952 1.00 85.06 125 ALA A O 1
ATOM 1014 N N . PHE A 1 126 ? -20.741 20.680 20.459 1.00 88.56 126 PHE A N 1
ATOM 1015 C CA . PHE A 1 126 ? -21.212 21.653 21.440 1.00 88.56 126 PHE A CA 1
ATOM 1016 C C . PHE A 1 126 ? -22.361 21.039 22.233 1.00 88.56 126 PHE A C 1
ATOM 1018 O O . PHE A 1 126 ? -23.314 20.547 21.637 1.00 88.56 126 PHE A O 1
ATOM 1025 N N . ILE A 1 127 ? -22.271 21.103 23.560 1.00 87.06 127 ILE A N 1
ATOM 1026 C CA . ILE A 1 127 ? -23.302 20.615 24.479 1.00 87.06 127 ILE A CA 1
ATOM 1027 C C . ILE A 1 127 ? -23.774 21.751 25.380 1.00 87.06 127 ILE A C 1
ATOM 1029 O O . ILE A 1 127 ? -23.004 22.658 25.719 1.00 87.06 127 ILE A O 1
ATOM 1033 N N . ARG A 1 128 ? -25.046 21.720 25.769 1.00 91.31 128 ARG A N 1
ATOM 1034 C CA . ARG A 1 128 ? -25.634 22.679 26.711 1.00 91.31 128 ARG A CA 1
ATOM 1035 C C . ARG A 1 128 ? -25.550 22.158 28.150 1.00 91.31 128 ARG A C 1
ATOM 1037 O O . ARG A 1 128 ? -25.471 20.948 28.365 1.00 91.31 128 ARG A O 1
ATOM 1044 N N . PRO A 1 129 ? -25.606 23.041 29.165 1.00 89.69 129 PRO A N 1
ATOM 1045 C CA . PRO A 1 129 ? -25.704 22.603 30.554 1.00 89.69 129 PRO A CA 1
ATOM 1046 C C . PRO A 1 129 ? -26.905 21.666 30.765 1.00 89.69 129 PRO A C 1
ATOM 1048 O O . PRO A 1 129 ? -28.035 22.029 30.445 1.00 89.69 129 PRO A O 1
ATOM 1051 N N . GLY A 1 130 ? -26.648 20.471 31.304 1.00 8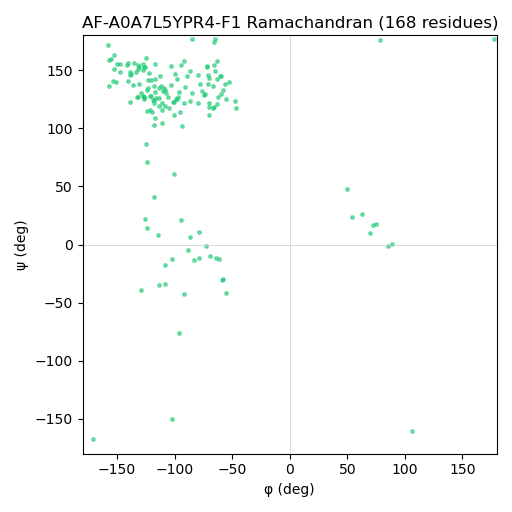8.12 130 GLY A N 1
ATOM 1052 C CA . GLY A 1 130 ? -27.666 19.445 31.570 1.00 88.12 130 GLY A CA 1
ATOM 1053 C C . GLY A 1 130 ? -28.006 18.529 30.387 1.00 88.12 130 GLY A C 1
ATOM 1054 O O . GLY A 1 130 ? -28.828 17.631 30.546 1.00 88.12 130 GLY A O 1
ATOM 1055 N N . GLU A 1 131 ? -27.392 18.725 29.220 1.00 90.25 131 GLU A N 1
ATOM 1056 C CA . GLU A 1 131 ? -27.593 17.866 28.052 1.00 90.25 131 GLU A CA 1
ATOM 1057 C C . GLU A 1 131 ? -26.802 16.554 28.170 1.00 90.25 131 GLU A C 1
ATOM 1059 O O . GLU A 1 131 ? -25.638 16.548 28.576 1.00 90.25 131 GLU A O 1
ATOM 1064 N N . VAL A 1 132 ? -27.428 15.441 27.779 1.00 86.00 132 VAL A N 1
ATOM 1065 C CA . VAL A 1 132 ? -26.749 14.152 27.596 1.00 86.00 132 VAL A CA 1
ATOM 1066 C C . VAL A 1 132 ? -26.303 14.053 26.144 1.00 86.00 132 VAL A C 1
ATOM 1068 O O . VAL A 1 132 ? -27.129 14.106 25.238 1.00 86.00 132 VAL A O 1
ATOM 1071 N N . SER A 1 133 ? -25.000 13.883 25.930 1.00 87.31 133 SER A N 1
ATOM 1072 C CA . SER A 1 133 ? -24.434 13.662 24.601 1.00 87.31 133 SER A CA 1
ATOM 1073 C C . SER A 1 133 ? -24.233 12.174 24.349 1.00 87.31 133 SER A C 1
ATOM 1075 O O . SER A 1 133 ? -23.656 11.473 25.182 1.00 87.31 133 SER A O 1
ATOM 1077 N N . GLN A 1 134 ? -24.702 11.702 23.197 1.00 86.81 134 GLN A N 1
ATOM 1078 C CA . GLN A 1 134 ? -24.484 10.340 22.721 1.00 86.81 134 GLN A CA 1
ATOM 1079 C C . GLN A 1 134 ? -23.576 10.373 21.497 1.00 86.81 134 GLN A C 1
ATOM 1081 O O . GLN A 1 134 ? -23.738 11.207 20.604 1.00 86.81 134 GLN A O 1
ATOM 1086 N N . THR A 1 135 ? -22.607 9.464 21.457 1.00 86.69 135 THR A N 1
ATOM 1087 C CA . THR A 1 135 ? -21.709 9.320 20.315 1.00 86.69 135 THR A CA 1
ATOM 1088 C C . THR A 1 135 ? -21.449 7.850 20.042 1.00 86.69 135 THR A C 1
ATOM 1090 O O . THR A 1 135 ? -21.288 7.055 20.967 1.00 86.69 135 THR A O 1
ATOM 1093 N N . GLU A 1 136 ? -21.405 7.501 18.764 1.00 88.94 136 GLU A N 1
ATOM 1094 C CA . GLU A 1 136 ? -21.051 6.164 18.313 1.00 88.94 136 GLU A CA 1
ATOM 1095 C C . GLU A 1 136 ? -19.582 6.154 17.910 1.00 88.94 136 GLU A C 1
ATOM 1097 O O . GLU A 1 136 ? -19.154 6.942 17.061 1.00 88.94 136 GLU A O 1
ATOM 1102 N N . ILE A 1 137 ? -18.814 5.244 18.509 1.00 89.06 137 ILE A N 1
ATOM 1103 C CA . ILE A 1 137 ? -17.410 5.013 18.172 1.00 89.06 137 ILE A CA 1
ATOM 1104 C C . ILE A 1 137 ? -17.314 3.643 17.494 1.00 89.06 137 ILE A C 1
ATOM 1106 O O . ILE A 1 137 ? -17.379 2.620 18.178 1.00 89.06 137 ILE A O 1
ATOM 1110 N N . PRO A 1 138 ? -17.148 3.588 16.162 1.00 90.25 138 PRO A N 1
ATOM 1111 C CA . PRO A 1 138 ? -16.967 2.331 15.456 1.00 90.25 138 PRO A CA 1
ATOM 1112 C C . PRO A 1 138 ? -15.684 1.624 15.903 1.00 90.25 138 PRO A C 1
ATOM 1114 O O . PRO A 1 138 ? -14.578 2.148 15.736 1.00 90.25 138 PRO A O 1
ATOM 1117 N N . ILE A 1 139 ? -15.838 0.403 16.413 1.00 90.38 139 ILE A N 1
ATOM 1118 C CA . ILE A 1 139 ? -14.745 -0.532 16.687 1.00 90.38 139 ILE A CA 1
ATOM 1119 C C . ILE A 1 139 ? -14.873 -1.678 15.695 1.00 90.38 139 ILE A C 1
ATOM 1121 O O . ILE A 1 139 ? -15.908 -2.340 15.619 1.00 90.38 139 ILE A O 1
ATOM 1125 N N . ARG A 1 140 ? -13.832 -1.902 14.898 1.00 89.62 140 ARG A N 1
ATOM 1126 C CA . ARG A 1 140 ? -13.852 -2.901 13.832 1.00 89.62 140 ARG A CA 1
ATOM 1127 C C . ARG A 1 140 ? -12.663 -3.837 13.947 1.00 89.62 140 ARG A C 1
ATOM 1129 O O . ARG A 1 140 ? -11.521 -3.381 13.926 1.00 89.62 140 ARG A O 1
ATOM 1136 N N . ASN A 1 141 ? -12.948 -5.136 13.951 1.00 90.81 141 ASN A N 1
ATOM 1137 C CA . ASN A 1 141 ? -11.950 -6.150 13.646 1.00 90.81 141 ASN A CA 1
ATOM 1138 C C . ASN A 1 141 ? -11.552 -6.019 12.171 1.00 90.81 141 ASN A C 1
ATOM 1140 O O . ASN A 1 141 ? -12.390 -6.137 11.270 1.00 90.81 141 ASN A O 1
ATOM 1144 N N . ILE A 1 142 ? -10.284 -5.706 11.939 1.00 88.62 142 ILE A N 1
ATOM 1145 C CA . ILE A 1 142 ? -9.670 -5.614 10.610 1.00 88.62 142 ILE A CA 1
ATOM 1146 C C . ILE A 1 142 ? -8.601 -6.699 10.408 1.00 88.62 142 ILE A C 1
ATOM 1148 O O . ILE A 1 142 ? -7.870 -6.664 9.420 1.00 88.62 142 ILE A O 1
ATOM 1152 N N . GLY A 1 143 ? -8.502 -7.646 11.343 1.00 87.25 143 GLY A N 1
ATOM 1153 C CA . GLY A 1 143 ? -7.730 -8.870 11.211 1.00 87.25 143 GLY A CA 1
ATOM 1154 C C . GLY A 1 143 ? -8.506 -9.978 10.495 1.00 87.25 143 GLY A C 1
ATOM 1155 O O . GLY A 1 143 ? -9.676 -9.849 10.143 1.00 87.25 143 GLY A O 1
ATOM 1156 N N . GLU A 1 144 ? -7.823 -11.100 10.279 1.00 85.31 144 GLU A N 1
ATOM 1157 C CA . GLU A 1 144 ? -8.351 -12.269 9.558 1.00 85.31 144 GLU A CA 1
ATOM 1158 C C . GLU A 1 144 ? -8.269 -13.552 10.410 1.00 85.31 144 GLU A C 1
ATOM 1160 O O . GLU A 1 144 ? -8.403 -14.659 9.894 1.00 85.31 144 GLU A O 1
ATOM 1165 N N . LEU A 1 145 ? -8.026 -13.424 11.723 1.00 87.62 145 LEU A N 1
ATOM 1166 C CA . LEU A 1 145 ? -7.854 -14.559 12.645 1.00 87.62 145 LEU A CA 1
ATOM 1167 C C . LEU A 1 145 ? -9.175 -15.092 13.231 1.00 87.62 145 LEU A C 1
ATOM 1169 O O . LEU A 1 145 ? -9.153 -15.981 14.078 1.00 87.62 145 LEU A O 1
ATOM 1173 N N . GLY A 1 146 ? -10.316 -14.581 12.763 1.00 88.25 146 GLY A N 1
ATOM 1174 C CA . GLY A 1 146 ? -11.644 -14.896 13.287 1.00 88.25 146 GLY A CA 1
ATOM 1175 C C . GLY A 1 146 ? -12.225 -13.741 14.096 1.00 88.25 146 GLY A C 1
ATOM 1176 O O . GLY A 1 146 ? -11.825 -12.593 13.920 1.00 88.25 146 GLY A O 1
ATOM 1177 N N . THR A 1 147 ? -13.208 -14.041 14.942 1.00 89.94 147 THR A N 1
ATOM 1178 C CA . THR A 1 147 ? -13.854 -13.054 15.816 1.00 89.94 147 THR A CA 1
ATOM 1179 C C . THR A 1 147 ? -12.911 -12.622 16.936 1.00 89.94 147 THR A C 1
ATOM 1181 O O . THR A 1 147 ? -12.262 -13.462 17.553 1.00 89.94 147 THR A O 1
ATOM 1184 N N . ASP A 1 148 ? -12.895 -11.322 17.224 1.00 87.75 148 ASP A N 1
ATOM 1185 C 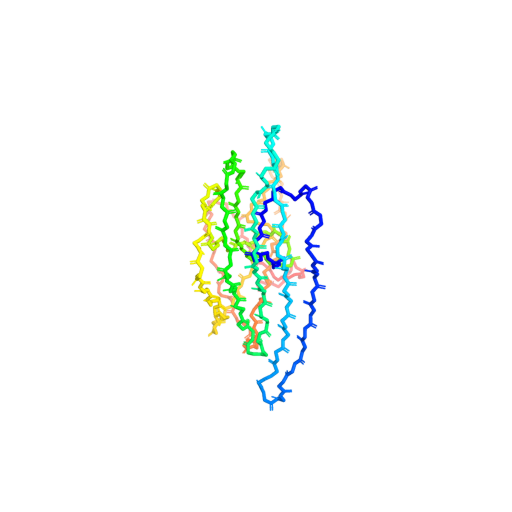CA . ASP A 1 148 ? -12.159 -10.737 18.344 1.00 87.75 148 ASP A CA 1
ATOM 1186 C C . ASP A 1 148 ? -13.127 -10.397 19.485 1.00 87.75 148 ASP A C 1
ATOM 1188 O O . ASP A 1 148 ? -14.296 -10.079 19.246 1.00 87.75 148 ASP A O 1
ATOM 1192 N N . THR A 1 149 ? -12.607 -10.390 20.711 1.00 88.69 149 THR A N 1
ATOM 1193 C CA . THR A 1 149 ? -13.268 -9.818 21.890 1.00 88.69 149 THR A CA 1
ATOM 1194 C C . THR A 1 149 ? -12.456 -8.616 22.357 1.00 88.69 149 THR A C 1
ATOM 1196 O O . THR A 1 149 ? -11.230 -8.697 22.434 1.00 88.69 149 THR A O 1
ATOM 1199 N N . TYR A 1 150 ? -13.130 -7.509 22.665 1.00 87.06 150 TYR A N 1
ATOM 1200 C CA . TYR A 1 150 ? -12.488 -6.272 23.102 1.00 87.06 150 TYR A CA 1
ATOM 1201 C C . TYR A 1 150 ? -12.938 -5.906 24.512 1.00 87.06 150 TYR A C 1
ATOM 1203 O O . TYR A 1 150 ? -14.130 -5.728 24.751 1.00 87.06 150 TYR A O 1
ATOM 1211 N N . ASP A 1 151 ? -11.975 -5.731 25.413 1.00 88.94 151 ASP A N 1
ATOM 1212 C CA . ASP A 1 151 ? -12.216 -5.138 26.724 1.00 88.94 151 ASP A CA 1
ATOM 1213 C C . ASP A 1 151 ? -12.120 -3.614 26.609 1.00 88.94 151 ASP A C 1
ATOM 1215 O O . ASP A 1 151 ? -11.108 -3.070 26.153 1.00 88.94 151 ASP A O 1
ATOM 1219 N N . LEU A 1 152 ? -13.179 -2.913 27.012 1.00 88.75 152 LEU A N 1
ATOM 1220 C CA . LEU A 1 152 ? -13.252 -1.457 26.947 1.00 88.75 152 LEU A CA 1
ATOM 1221 C C . LEU A 1 152 ? -13.134 -0.863 28.350 1.00 88.75 152 LEU A C 1
ATOM 1223 O O . LEU A 1 152 ? -13.847 -1.257 29.269 1.00 88.75 152 LEU A O 1
ATOM 1227 N N . VAL A 1 153 ? -12.248 0.121 28.505 1.00 89.12 153 VAL A N 1
ATOM 1228 C CA . VAL A 1 153 ? -12.073 0.868 29.755 1.00 89.12 153 VAL A CA 1
ATOM 1229 C C . VAL A 1 153 ? -12.342 2.338 29.488 1.00 89.12 153 VAL A C 1
ATOM 1231 O O . VAL A 1 153 ? -11.749 2.938 28.590 1.00 89.12 153 VAL A O 1
ATOM 1234 N N . LEU A 1 154 ? -13.220 2.926 30.296 1.00 89.94 154 LEU A N 1
ATOM 1235 C CA . LEU A 1 154 ? -13.532 4.344 30.231 1.00 89.94 154 LEU A CA 1
ATOM 1236 C C . LEU A 1 154 ? -12.722 5.111 31.280 1.00 89.94 154 LEU A C 1
ATOM 1238 O O . LEU A 1 154 ? -12.767 4.793 32.465 1.00 89.94 154 LEU A O 1
ATOM 1242 N N . ASN A 1 155 ? -12.006 6.146 30.844 1.00 92.62 155 ASN A N 1
ATOM 1243 C CA . ASN A 1 155 ? -11.302 7.071 31.728 1.00 92.62 155 ASN A CA 1
ATOM 1244 C C . ASN A 1 155 ? -11.876 8.478 31.538 1.00 92.62 155 ASN A C 1
ATOM 1246 O O . ASN A 1 155 ? -11.615 9.130 30.528 1.00 92.62 155 ASN A O 1
ATOM 1250 N N . THR A 1 156 ? -12.708 8.919 32.479 1.00 89.44 156 THR A N 1
ATOM 1251 C CA . THR A 1 156 ? -13.439 10.185 32.388 1.00 89.44 156 THR A CA 1
ATOM 1252 C C . THR A 1 156 ? -13.740 10.750 33.774 1.00 89.44 156 THR A C 1
ATOM 1254 O O . THR A 1 156 ? -13.910 10.005 34.736 1.00 89.44 156 THR A O 1
ATOM 1257 N N . SER A 1 157 ? -13.829 12.076 33.870 1.00 91.00 157 SER A N 1
ATOM 1258 C CA . SER A 1 157 ? -14.359 12.782 35.044 1.00 91.00 157 SER A CA 1
ATOM 1259 C C . SER A 1 157 ? -15.878 12.998 34.985 1.00 91.00 157 SER A C 1
ATOM 1261 O O . SER A 1 157 ? -16.462 13.514 35.936 1.00 91.00 157 SER A O 1
ATOM 1263 N N . TRP A 1 158 ? -16.519 12.629 33.874 1.00 85.88 158 TRP A N 1
ATOM 1264 C CA . TRP A 1 158 ? -17.954 12.782 33.641 1.00 85.88 158 TRP A CA 1
ATOM 1265 C C . TRP A 1 158 ? -18.698 11.496 34.007 1.00 85.88 158 TRP A C 1
ATOM 1267 O O . TRP A 1 158 ? -18.144 10.403 33.929 1.00 85.88 158 TRP A O 1
ATOM 1277 N N . THR A 1 159 ? -19.982 11.602 34.355 1.00 90.00 159 THR A N 1
ATOM 1278 C CA . THR A 1 159 ? -20.845 10.413 34.430 1.00 90.00 159 THR A CA 1
ATOM 1279 C C . THR A 1 159 ? -21.094 9.899 33.017 1.00 90.00 159 THR A C 1
ATOM 1281 O O . THR A 1 159 ? -21.641 10.625 32.190 1.00 90.00 159 THR A O 1
ATOM 1284 N N . ALA A 1 160 ? -20.675 8.669 32.730 1.00 90.81 160 ALA A N 1
ATOM 1285 C CA . ALA A 1 160 ? -20.766 8.085 31.399 1.00 90.81 160 ALA A CA 1
ATOM 1286 C C . ALA A 1 160 ? -20.937 6.561 31.473 1.00 90.81 160 ALA A C 1
ATOM 1288 O O . ALA A 1 160 ? -20.536 5.931 32.451 1.00 90.81 160 ALA A O 1
ATOM 1289 N N . GLY A 1 161 ? -21.532 5.992 30.425 1.00 90.38 161 GLY A N 1
ATOM 1290 C CA . GLY A 1 161 ? -21.706 4.554 30.236 1.00 90.38 161 GLY A CA 1
ATOM 1291 C C . GLY A 1 161 ? -21.283 4.146 28.828 1.00 90.38 161 GLY A C 1
ATOM 1292 O O . GLY A 1 161 ? -21.353 4.955 27.901 1.00 90.38 161 GLY A O 1
ATOM 1293 N N . LEU A 1 162 ? -20.816 2.907 28.690 1.00 90.94 162 LEU A N 1
ATOM 1294 C CA . LEU A 1 162 ? -20.602 2.260 27.400 1.00 90.94 162 LEU A CA 1
ATOM 1295 C C . LEU A 1 162 ? -21.812 1.376 27.113 1.00 90.94 162 LEU A C 1
ATOM 1297 O O . LEU A 1 162 ? -22.373 0.795 28.037 1.00 90.94 162 LEU A O 1
ATOM 1301 N N . PHE A 1 163 ? -22.209 1.334 25.848 1.00 90.00 163 PHE A N 1
ATOM 1302 C CA . PHE A 1 163 ? -23.308 0.513 25.367 1.00 90.00 163 PHE A CA 1
ATOM 1303 C C . PHE A 1 163 ? -22.928 -0.080 24.009 1.00 90.00 163 PHE A C 1
ATOM 1305 O O . PHE A 1 163 ? -22.093 0.478 23.286 1.00 90.00 163 PHE A O 1
ATOM 1312 N N . GLN A 1 164 ? -23.557 -1.194 23.645 1.00 88.38 164 GLN A N 1
ATOM 1313 C CA . GLN A 1 164 ? -23.512 -1.754 22.302 1.00 88.38 164 GLN A CA 1
ATOM 1314 C C . GLN A 1 164 ? -24.187 -0.817 21.288 1.00 88.38 164 GLN A C 1
ATOM 1316 O O . GLN A 1 164 ? -24.761 0.216 21.631 1.00 88.38 164 GLN A O 1
ATOM 1321 N N . ALA A 1 165 ? -24.139 -1.198 20.009 1.00 85.00 165 ALA A N 1
ATOM 1322 C CA . ALA A 1 165 ? -24.695 -0.411 18.906 1.00 85.00 165 ALA A CA 1
ATOM 1323 C C . ALA A 1 165 ? -26.218 -0.177 18.995 1.00 85.00 165 ALA A C 1
ATOM 1325 O O . ALA A 1 165 ? -26.746 0.647 18.260 1.00 85.00 165 ALA A O 1
ATOM 1326 N N . ASP A 1 166 ? -26.932 -0.890 19.871 1.00 86.88 166 ASP A N 1
ATOM 1327 C CA . ASP A 1 166 ? -28.353 -0.647 20.141 1.00 86.88 166 ASP A CA 1
ATOM 1328 C C . ASP A 1 166 ? -28.602 0.550 21.078 1.00 86.88 166 ASP A C 1
ATOM 1330 O O . ASP A 1 166 ? -29.744 0.985 21.220 1.00 86.88 166 ASP A O 1
ATOM 1334 N N . GLY A 1 167 ? -27.552 1.079 21.716 1.00 84.06 167 GLY A N 1
ATOM 1335 C CA . GLY A 1 167 ? -27.623 2.180 22.675 1.00 84.06 167 GLY A CA 1
ATOM 1336 C C . GLY A 1 167 ? -28.291 1.826 24.008 1.00 84.06 167 GLY A C 1
ATOM 1337 O O . GLY A 1 167 ? -28.584 2.735 24.786 1.00 84.06 167 GLY A O 1
ATOM 1338 N N . VAL A 1 168 ? -28.556 0.542 24.276 1.00 85.69 168 VAL A N 1
ATOM 1339 C CA . VAL A 1 168 ? -29.312 0.077 25.456 1.00 85.69 168 VAL A CA 1
ATOM 1340 C C . VAL A 1 168 ? -28.568 -1.018 26.218 1.00 85.69 168 VAL A C 1
ATOM 1342 O O . VAL A 1 168 ? -28.589 -1.019 27.450 1.00 85.69 168 VAL A O 1
ATOM 1345 N N . THR A 1 169 ? -27.907 -1.937 25.517 1.00 86.00 169 THR A N 1
ATOM 1346 C CA . THR A 1 169 ? -27.160 -3.045 26.126 1.00 86.00 169 THR A CA 1
ATOM 1347 C C . THR A 1 169 ? -25.796 -2.544 26.607 1.00 86.00 169 THR A C 1
ATOM 1349 O O . THR A 1 169 ? -25.062 -2.032 25.768 1.00 86.00 169 THR A O 1
ATOM 1352 N N . PRO A 1 170 ? -25.435 -2.657 27.900 1.00 80.62 170 PRO A N 1
ATOM 1353 C CA . PRO A 1 170 ? -24.108 -2.271 28.396 1.00 80.62 170 PRO A CA 1
ATOM 1354 C C . PRO A 1 170 ? -22.953 -3.057 27.759 1.00 80.62 170 PRO A C 1
ATOM 1356 O O . PRO A 1 170 ? -23.151 -4.254 27.440 1.00 80.62 170 PRO A O 1
#